Protein AF-A0A355S0N2-F1 (afdb_monomer_lite)

Foldseek 3Di:
DDDPPPDDDDPVVVVVVCVVPPDDDDDDDAAEDPADQWDWDLKEDFDDDPNWTKIWTWTGHPVDPQTKIFIFTDDPRHTYTPPPFDIGSFHNKYWDADPQKIKIKGKHWDDDPDDPPDIDIDIDIDIDNGRD

Sequence (132 aa):
MGGLRLTTRTAKELIEIYNATKRNKVCEKIKFTGIRNMDVYNITAPFKDQDETIIAGRVECRNNEDSSVMFFTEKDGTWSLKMDAPVFKLQDPFISRIKGELIFGGVKTYPYGCKSGVLGYKTIFYRGSGIN

Structure (mmCIF, N/CA/C/O backbone):
data_AF-A0A355S0N2-F1
#
_entry.id   AF-A0A355S0N2-F1
#
loop_
_atom_site.group_PDB
_atom_site.id
_atom_site.type_symbol
_atom_site.label_atom_id
_atom_site.label_alt_id
_atom_site.label_comp_id
_atom_site.label_asym_id
_atom_site.label_entity_id
_atom_site.label_seq_id
_atom_site.pdbx_PDB_ins_code
_atom_site.Cartn_x
_atom_site.Cartn_y
_atom_site.Cartn_z
_atom_site.occupancy
_atom_site.B_iso_or_equiv
_atom_site.auth_seq_id
_atom_site.auth_comp_id
_atom_site.auth_asym_id
_atom_site.auth_atom_id
_atom_site.pdbx_PDB_model_num
ATOM 1 N N . MET A 1 1 ? 0.621 44.264 11.418 1.00 37.66 1 MET A N 1
ATOM 2 C CA . MET A 1 1 ? 0.431 42.797 11.405 1.00 37.66 1 MET A CA 1
ATOM 3 C C . MET A 1 1 ? 1.655 42.173 10.752 1.00 37.66 1 MET A C 1
ATOM 5 O O . MET A 1 1 ? 1.853 42.369 9.562 1.00 37.66 1 MET A O 1
ATOM 9 N N . GLY A 1 2 ? 2.542 41.556 11.536 1.00 40.84 2 GLY A N 1
ATOM 10 C CA . GLY A 1 2 ? 3.797 40.993 11.029 1.00 40.84 2 GLY A CA 1
ATOM 11 C C . GLY A 1 2 ? 3.553 39.650 10.352 1.00 40.84 2 GLY A C 1
ATOM 12 O O . GLY A 1 2 ? 3.147 38.701 11.015 1.00 40.84 2 GLY A O 1
ATOM 13 N N . GLY A 1 3 ? 3.772 39.578 9.038 1.00 47.62 3 GLY A N 1
ATOM 14 C CA . GLY A 1 3 ? 3.750 38.313 8.309 1.00 47.62 3 GLY A CA 1
ATOM 15 C C . GLY A 1 3 ? 4.827 37.372 8.848 1.00 47.62 3 GLY A C 1
ATOM 16 O O . GLY A 1 3 ? 5.962 37.797 9.072 1.00 47.62 3 GLY A O 1
ATOM 17 N N . LEU A 1 4 ? 4.480 36.100 9.070 1.00 52.97 4 LEU A N 1
ATOM 18 C CA . LEU A 1 4 ? 5.467 35.067 9.378 1.00 52.97 4 LEU A CA 1
ATOM 19 C C . LEU A 1 4 ? 6.490 35.017 8.233 1.00 52.97 4 LEU A C 1
ATOM 21 O O . LEU A 1 4 ? 6.198 34.521 7.146 1.00 52.97 4 LEU A O 1
ATOM 25 N N . ARG A 1 5 ? 7.706 35.515 8.477 1.00 56.34 5 ARG A N 1
ATOM 26 C CA . ARG A 1 5 ? 8.865 35.196 7.640 1.00 56.34 5 ARG A CA 1
ATOM 27 C C . ARG A 1 5 ? 9.141 33.705 7.807 1.00 56.34 5 ARG A C 1
ATOM 29 O O . ARG A 1 5 ? 9.649 33.283 8.843 1.00 56.34 5 ARG A O 1
ATOM 36 N N . LEU A 1 6 ? 8.791 32.909 6.803 1.00 66.00 6 LEU A N 1
ATOM 37 C CA . LEU A 1 6 ? 9.242 31.526 6.710 1.00 66.00 6 LEU A CA 1
ATOM 38 C C . LEU A 1 6 ? 10.738 31.557 6.391 1.00 66.00 6 LEU A C 1
ATOM 40 O O . LEU A 1 6 ? 11.135 31.825 5.260 1.00 66.00 6 LEU A O 1
ATOM 44 N N . THR A 1 7 ? 11.577 31.355 7.403 1.00 82.00 7 THR A N 1
ATOM 45 C CA . THR A 1 7 ? 13.001 31.107 7.184 1.00 82.00 7 THR A CA 1
ATOM 46 C C . THR A 1 7 ? 13.170 29.688 6.652 1.00 82.00 7 THR A C 1
ATOM 48 O O . THR A 1 7 ? 12.602 28.739 7.198 1.00 82.00 7 THR A O 1
ATOM 51 N N . THR A 1 8 ? 13.931 29.539 5.568 1.00 90.31 8 THR A N 1
ATOM 52 C CA . THR A 1 8 ? 14.308 28.224 5.043 1.00 90.31 8 THR A CA 1
ATOM 53 C C . THR A 1 8 ? 15.060 27.454 6.124 1.00 90.31 8 THR A C 1
ATOM 55 O O . THR A 1 8 ? 15.972 27.996 6.744 1.00 90.31 8 THR A O 1
ATOM 58 N N . ARG A 1 9 ? 14.669 26.199 6.349 1.00 93.19 9 ARG A N 1
ATOM 59 C CA . ARG A 1 9 ? 15.322 25.274 7.279 1.00 93.19 9 ARG A CA 1
ATOM 60 C C . ARG A 1 9 ? 15.726 24.009 6.540 1.00 93.19 9 ARG A C 1
ATOM 62 O O . ARG A 1 9 ? 15.037 23.576 5.616 1.00 93.19 9 ARG A O 1
ATOM 69 N N . THR A 1 10 ? 16.826 23.408 6.957 1.00 96.12 10 THR A N 1
ATOM 70 C CA . THR A 1 10 ? 17.270 22.093 6.494 1.00 96.12 10 THR A CA 1
ATOM 71 C C . THR A 1 10 ? 16.350 20.989 7.027 1.00 96.12 10 THR A C 1
ATOM 73 O O . THR A 1 10 ? 15.705 21.140 8.066 1.00 96.12 10 THR A O 1
ATOM 76 N N . ALA A 1 11 ? 16.321 19.830 6.359 1.00 95.88 11 ALA A N 1
ATOM 77 C CA . ALA A 1 11 ? 15.590 18.661 6.861 1.00 95.88 11 ALA A CA 1
ATOM 78 C C . ALA A 1 11 ? 16.064 18.239 8.265 1.00 95.88 11 ALA A C 1
ATOM 80 O O . ALA A 1 11 ? 15.252 17.828 9.090 1.00 95.88 11 ALA A O 1
ATOM 81 N N . LYS A 1 12 ? 17.363 18.405 8.553 1.00 97.06 12 LYS A N 1
ATOM 82 C CA . LYS A 1 12 ? 17.947 18.138 9.872 1.00 97.06 12 LYS A CA 1
ATOM 83 C C . LYS A 1 12 ? 17.314 19.019 10.952 1.00 97.06 12 LYS A C 1
ATOM 85 O O . LYS A 1 12 ? 16.807 18.490 11.935 1.00 97.06 12 LYS A O 1
ATOM 90 N N . GLU A 1 13 ? 17.263 20.331 10.730 1.00 96.44 13 GLU A N 1
ATOM 91 C CA . GLU A 1 13 ? 16.638 21.276 11.669 1.00 96.44 13 GLU A CA 1
ATOM 92 C C . GLU A 1 13 ? 15.142 20.983 11.854 1.00 96.44 13 GLU A C 1
ATOM 94 O O . GLU A 1 13 ? 14.626 21.052 12.967 1.00 96.44 13 GLU A O 1
ATOM 99 N N . LEU A 1 14 ? 14.427 20.608 10.786 1.00 95.25 14 LEU A N 1
ATOM 100 C CA . LEU A 1 14 ? 13.011 20.230 10.881 1.00 95.25 14 LEU A CA 1
ATOM 101 C C . LEU A 1 14 ? 12.800 18.958 11.721 1.00 95.25 14 LEU A C 1
ATOM 103 O O . LEU A 1 14 ? 11.852 18.900 12.506 1.00 95.25 14 LEU A O 1
ATOM 107 N N . ILE A 1 15 ? 13.685 17.961 11.603 1.00 96.00 15 ILE A N 1
ATOM 108 C CA . ILE A 1 15 ? 13.654 16.738 12.422 1.00 96.00 15 ILE A CA 1
ATOM 109 C C . ILE A 1 15 ? 13.961 17.052 13.892 1.00 96.00 15 ILE A C 1
ATOM 111 O O . ILE A 1 15 ? 13.298 16.516 14.781 1.00 96.00 15 ILE A O 1
ATOM 115 N N . GLU A 1 16 ? 14.933 17.924 14.166 1.00 96.44 16 GLU A N 1
ATOM 116 C CA . GLU A 1 16 ? 15.271 18.366 15.526 1.00 96.44 16 GLU A CA 1
ATOM 117 C C . GLU A 1 16 ? 14.089 19.087 16.186 1.00 96.44 16 GLU A C 1
ATOM 119 O O . GLU A 1 16 ? 13.687 18.726 17.295 1.00 96.44 16 GLU A O 1
ATOM 124 N N . ILE A 1 17 ? 13.457 20.026 15.471 1.00 94.88 17 ILE A N 1
ATOM 125 C CA . ILE A 1 17 ? 12.247 20.720 15.933 1.00 94.88 17 ILE A CA 1
ATOM 126 C C . ILE A 1 17 ? 11.121 19.717 16.195 1.00 94.88 17 ILE A C 1
ATOM 128 O O . ILE A 1 17 ? 10.479 19.780 17.245 1.00 94.88 17 ILE A O 1
ATOM 132 N N . TYR A 1 18 ? 10.883 18.771 15.282 1.00 94.25 18 TYR A N 1
ATOM 133 C CA . TYR A 1 18 ? 9.858 17.745 15.474 1.00 94.25 18 TYR A CA 1
ATOM 134 C C . TYR A 1 18 ? 10.134 16.904 16.723 1.00 94.25 18 TYR A C 1
ATOM 136 O O . TYR A 1 18 ? 9.242 16.719 17.542 1.00 94.25 18 TYR A O 1
ATOM 144 N N . ASN A 1 19 ? 11.364 16.435 16.927 1.00 94.06 19 ASN A N 1
ATOM 145 C CA . ASN A 1 19 ? 11.701 15.625 18.096 1.00 94.06 19 ASN A CA 1
ATOM 146 C C . ASN A 1 19 ? 11.562 16.386 19.419 1.00 94.06 19 ASN A C 1
ATOM 148 O O . ASN A 1 19 ? 11.149 15.776 20.403 1.00 94.06 19 ASN A O 1
ATOM 152 N N . ALA A 1 20 ? 11.851 17.689 19.431 1.00 94.94 20 ALA A N 1
ATOM 153 C CA . ALA A 1 20 ? 11.691 18.543 20.605 1.00 94.94 20 ALA A CA 1
ATOM 154 C C . ALA A 1 20 ? 10.224 18.902 20.906 1.00 94.94 20 ALA A C 1
ATOM 156 O O . ALA A 1 20 ? 9.882 19.173 22.054 1.00 94.94 20 ALA A O 1
ATOM 157 N N . THR A 1 21 ? 9.354 18.920 19.889 1.00 94.88 21 THR A N 1
ATOM 158 C CA . THR A 1 21 ? 7.967 19.416 20.005 1.00 94.88 21 THR A CA 1
ATOM 159 C C . THR A 1 21 ? 6.892 18.344 19.832 1.00 94.88 21 THR A C 1
ATOM 161 O O . THR A 1 21 ? 5.708 18.620 20.052 1.00 94.88 21 THR A O 1
ATOM 164 N N . LYS A 1 22 ? 7.261 17.118 19.436 1.00 92.25 22 LYS A N 1
ATOM 165 C CA . LYS A 1 22 ? 6.299 16.038 19.198 1.00 92.25 22 LYS A CA 1
ATOM 166 C C . LYS A 1 22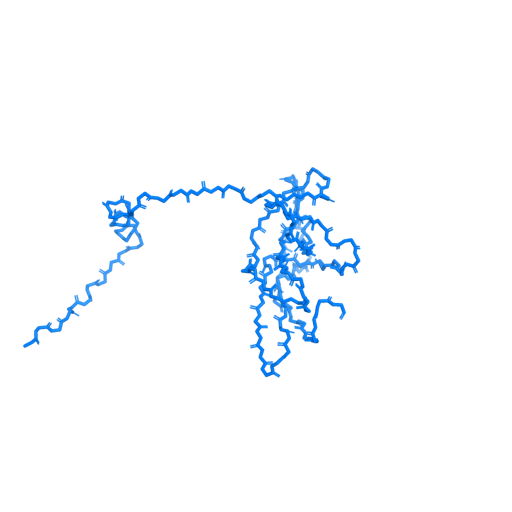 ? 5.537 15.711 20.475 1.00 92.25 22 LYS A C 1
ATOM 168 O O . LYS A 1 22 ? 6.095 15.586 21.562 1.00 92.25 22 LYS A O 1
ATOM 173 N N . ARG A 1 23 ? 4.233 15.503 20.318 1.00 91.00 23 ARG A N 1
ATOM 174 C CA . ARG A 1 23 ? 3.396 14.945 21.379 1.00 91.00 23 ARG A CA 1
ATOM 175 C C . ARG A 1 23 ? 3.588 13.436 21.413 1.00 91.00 23 ARG A C 1
ATOM 177 O O . ARG A 1 23 ? 3.579 12.796 20.361 1.00 91.00 23 ARG A O 1
ATOM 184 N N . ASN A 1 24 ? 3.698 12.875 22.611 1.00 87.06 24 ASN A N 1
ATOM 185 C CA . ASN A 1 24 ? 3.641 11.431 22.783 1.00 87.06 24 ASN A CA 1
ATOM 186 C C . ASN A 1 24 ? 2.252 10.942 22.360 1.00 87.06 24 ASN A C 1
ATOM 188 O O . ASN A 1 24 ? 1.234 11.462 22.814 1.00 87.06 24 ASN A O 1
ATOM 192 N N . LYS A 1 25 ? 2.225 9.968 21.454 1.00 90.25 25 LYS A N 1
ATOM 193 C CA . LYS A 1 25 ? 1.012 9.291 21.001 1.00 90.25 25 LYS A CA 1
ATOM 194 C C . LYS A 1 25 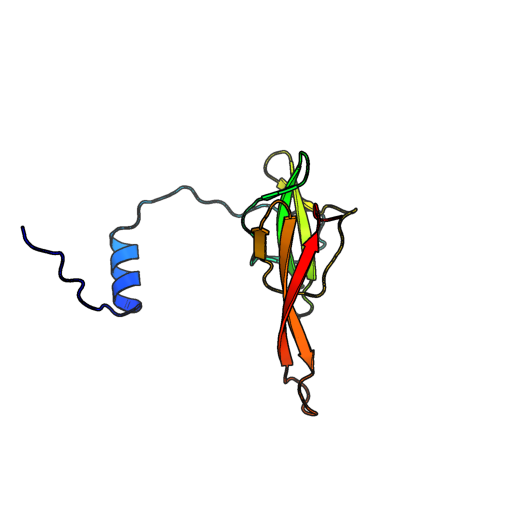? 1.148 7.811 21.310 1.00 90.25 25 LYS A C 1
ATOM 196 O O . LYS A 1 25 ? 2.252 7.270 21.261 1.00 90.25 25 LYS A O 1
ATOM 201 N N . VAL A 1 26 ? 0.023 7.174 21.607 1.00 89.75 26 VAL A N 1
ATOM 202 C CA . VAL A 1 26 ? -0.050 5.715 21.610 1.00 89.75 26 VAL A CA 1
ATOM 203 C C . VAL A 1 26 ? -0.016 5.270 20.152 1.00 89.75 26 VAL A C 1
ATOM 205 O O . VAL A 1 26 ? -0.812 5.741 19.341 1.00 89.75 26 VAL A O 1
ATOM 208 N N . CYS A 1 27 ? 0.942 4.412 19.824 1.00 89.81 27 CYS A N 1
ATOM 209 C CA . CYS A 1 27 ? 1.135 3.872 18.488 1.00 89.81 27 CYS A CA 1
ATOM 210 C C . CYS A 1 27 ? 1.278 2.359 18.601 1.00 89.81 27 CYS A C 1
ATOM 212 O O . CYS A 1 27 ? 1.961 1.865 19.498 1.00 89.81 27 CYS A O 1
ATOM 214 N N . GLU A 1 28 ? 0.696 1.639 17.655 1.00 91.75 28 GLU A N 1
ATOM 215 C CA . GLU A 1 28 ? 0.811 0.190 17.563 1.00 91.75 28 GLU A CA 1
ATOM 216 C C . GLU A 1 28 ? 1.206 -0.231 16.150 1.00 91.75 28 GLU A C 1
ATOM 218 O O . GLU A 1 28 ? 1.018 0.505 15.179 1.00 91.75 28 GLU A O 1
ATOM 223 N N . LYS A 1 29 ? 1.796 -1.422 16.042 1.00 93.81 29 LYS A N 1
ATOM 224 C CA . LYS A 1 29 ? 2.033 -2.049 14.744 1.00 93.81 29 LYS A CA 1
ATOM 225 C C . LYS A 1 29 ? 0.752 -2.739 14.298 1.00 93.81 29 LYS A C 1
ATOM 227 O O . LYS A 1 29 ? 0.156 -3.487 15.070 1.00 93.81 29 LYS A O 1
ATOM 232 N N . ILE A 1 30 ? 0.385 -2.526 13.041 1.00 95.12 30 ILE A N 1
ATOM 233 C CA . ILE A 1 30 ? -0.753 -3.200 12.423 1.00 95.12 30 ILE A CA 1
ATOM 234 C C . ILE A 1 30 ? -0.466 -4.704 12.360 1.00 95.12 30 ILE A C 1
ATOM 236 O O . ILE A 1 30 ? 0.617 -5.122 11.943 1.00 95.12 30 ILE A O 1
ATOM 240 N N . LYS A 1 31 ? -1.436 -5.515 12.786 1.00 95.50 31 LYS A N 1
ATOM 241 C CA . LYS A 1 31 ? -1.356 -6.976 12.728 1.00 95.50 31 LYS A CA 1
ATOM 242 C C . LYS A 1 31 ? -1.946 -7.462 11.411 1.00 95.50 31 LYS A C 1
ATOM 244 O O . LYS A 1 31 ? -3.141 -7.294 11.185 1.00 95.50 31 LYS A O 1
ATOM 249 N N . PHE A 1 32 ? -1.113 -8.083 10.582 1.00 96.50 32 PHE A N 1
ATOM 250 C CA . PHE A 1 32 ? -1.534 -8.729 9.340 1.00 96.50 32 PHE A CA 1
ATOM 251 C C . PHE A 1 32 ? -1.549 -10.253 9.497 1.00 96.50 32 PHE A C 1
ATOM 253 O O . PHE A 1 32 ? -0.658 -10.820 10.131 1.00 96.50 32 PHE A O 1
ATOM 260 N N . THR A 1 33 ? -2.546 -10.924 8.916 1.00 95.62 33 THR A N 1
ATOM 261 C CA . THR A 1 33 ? -2.671 -12.393 8.916 1.00 95.62 33 THR A CA 1
ATOM 262 C C . THR A 1 33 ? -3.014 -12.935 7.526 1.00 95.62 33 THR A C 1
ATOM 264 O O . THR A 1 33 ? -3.350 -12.183 6.613 1.00 95.62 33 THR A O 1
ATOM 267 N N . GLY A 1 34 ? -2.883 -14.252 7.333 1.00 93.75 34 GLY A N 1
ATOM 268 C CA . GLY A 1 34 ? -3.117 -14.911 6.037 1.00 93.75 34 GLY A CA 1
ATOM 269 C C . GLY A 1 34 ? -1.925 -14.861 5.071 1.00 93.75 34 GLY A C 1
ATOM 270 O O . GLY A 1 34 ? -1.965 -15.474 4.010 1.00 93.75 34 GLY A O 1
ATOM 271 N N . ILE A 1 35 ? -0.832 -14.205 5.463 1.00 89.81 35 ILE A N 1
ATOM 272 C CA . ILE A 1 35 ? 0.423 -14.103 4.711 1.00 89.81 35 ILE A CA 1
ATOM 273 C C . ILE A 1 35 ? 1.522 -14.941 5.382 1.00 89.81 35 ILE A C 1
ATOM 275 O O . ILE A 1 35 ? 1.909 -14.703 6.524 1.00 89.81 35 ILE A O 1
ATOM 279 N N . ARG A 1 36 ? 2.005 -15.981 4.694 1.00 86.00 36 ARG A N 1
ATOM 280 C CA . ARG A 1 36 ? 2.972 -16.952 5.242 1.00 86.00 36 ARG A CA 1
ATOM 281 C C . ARG A 1 36 ? 4.383 -16.361 5.337 1.00 86.00 36 ARG A C 1
ATOM 283 O O . ARG A 1 36 ? 5.064 -16.307 4.323 1.00 86.00 36 ARG A O 1
ATOM 290 N N . ASN A 1 37 ? 4.847 -16.000 6.536 1.00 85.94 37 ASN A N 1
ATOM 291 C CA . ASN A 1 37 ? 6.223 -15.528 6.801 1.00 85.94 37 ASN A CA 1
ATOM 292 C C . ASN A 1 37 ? 6.705 -14.379 5.887 1.00 85.94 37 ASN A C 1
ATOM 294 O O . ASN A 1 37 ? 7.905 -14.231 5.658 1.00 85.94 37 ASN A O 1
ATOM 298 N N . MET A 1 38 ? 5.777 -13.583 5.359 1.00 93.06 38 MET A N 1
ATOM 299 C CA . MET A 1 38 ? 6.078 -12.407 4.544 1.00 93.06 38 MET A CA 1
ATOM 300 C C . MET A 1 38 ? 5.903 -11.149 5.388 1.00 93.06 38 MET A C 1
ATOM 302 O O . MET A 1 38 ? 5.137 -11.140 6.351 1.00 93.06 38 MET A O 1
ATOM 306 N N . ASP A 1 39 ? 6.604 -10.086 5.022 1.00 94.88 39 ASP A N 1
ATOM 307 C CA . ASP A 1 39 ? 6.410 -8.777 5.630 1.00 94.88 39 ASP A CA 1
ATOM 308 C C . ASP A 1 39 ? 5.328 -8.012 4.855 1.00 94.88 39 ASP A C 1
ATOM 310 O O . ASP A 1 39 ? 5.250 -8.113 3.631 1.00 94.88 39 ASP A O 1
ATOM 314 N N . VAL A 1 40 ? 4.504 -7.234 5.568 1.00 97.06 40 VAL A N 1
ATOM 315 C CA . VAL A 1 40 ? 3.579 -6.255 4.970 1.00 97.06 40 VAL A CA 1
ATOM 316 C C . VAL A 1 40 ? 4.001 -4.862 5.400 1.00 97.06 40 VAL A C 1
ATOM 318 O O . VAL A 1 40 ? 4.076 -4.565 6.594 1.00 97.06 40 VAL A O 1
ATOM 321 N N . TYR A 1 41 ? 4.277 -4.001 4.431 1.00 96.75 41 TYR A N 1
ATOM 322 C CA . TYR A 1 41 ? 4.691 -2.621 4.664 1.00 96.75 41 TYR A CA 1
ATOM 323 C C . TYR A 1 41 ? 4.306 -1.739 3.468 1.00 96.75 41 TYR A C 1
ATOM 325 O O . TYR A 1 41 ? 3.627 -2.204 2.553 1.00 96.75 41 TYR A O 1
ATOM 333 N N . ASN A 1 42 ? 4.667 -0.450 3.508 1.00 97.56 42 ASN A N 1
ATOM 334 C CA . ASN A 1 42 ? 4.332 0.543 2.474 1.00 97.56 42 ASN A CA 1
ATOM 335 C C . ASN A 1 42 ? 2.868 0.449 2.019 1.00 97.56 42 ASN A C 1
ATOM 337 O O . ASN A 1 42 ? 2.567 0.279 0.843 1.00 97.56 42 ASN A O 1
ATOM 341 N N . ILE A 1 43 ? 1.961 0.486 2.992 1.00 98.25 43 ILE A N 1
ATOM 342 C CA . ILE A 1 43 ? 0.531 0.290 2.777 1.00 98.25 43 ILE A CA 1
ATOM 343 C C . ILE A 1 43 ? -0.150 1.551 2.238 1.00 98.25 43 ILE A C 1
ATOM 345 O O . ILE A 1 43 ? 0.323 2.672 2.437 1.00 98.25 43 ILE A O 1
ATOM 349 N N . THR A 1 44 ? -1.322 1.374 1.637 1.00 98.38 44 THR A N 1
ATOM 350 C CA . THR A 1 44 ? -2.243 2.480 1.370 1.00 98.38 44 THR A CA 1
ATOM 351 C C . THR A 1 44 ? -2.827 3.027 2.671 1.00 98.38 44 THR A C 1
ATOM 353 O O . THR A 1 44 ? -2.856 2.352 3.703 1.00 98.38 44 THR A O 1
ATOM 356 N N . ALA A 1 45 ? -3.411 4.225 2.605 1.00 96.44 45 ALA A N 1
ATOM 357 C CA . ALA A 1 45 ? -4.448 4.573 3.571 1.00 96.44 45 ALA A CA 1
ATOM 358 C C . ALA A 1 45 ? -5.607 3.551 3.478 1.00 96.44 45 ALA A C 1
ATOM 360 O O . ALA A 1 45 ? -5.878 3.056 2.375 1.00 96.44 45 ALA A O 1
ATOM 361 N N . PRO A 1 46 ? -6.300 3.236 4.589 1.00 96.44 46 PRO A N 1
ATOM 362 C CA . PRO A 1 46 ? -7.516 2.435 4.536 1.00 96.44 46 PRO A CA 1
ATOM 363 C C . PRO A 1 46 ? -8.562 3.101 3.636 1.00 96.44 46 PRO A C 1
ATOM 365 O O . PRO A 1 46 ? -8.763 4.316 3.709 1.00 96.44 46 PRO A O 1
ATOM 368 N N . PHE A 1 47 ? -9.248 2.320 2.809 1.00 95.94 47 PHE A N 1
ATOM 369 C CA . PHE A 1 47 ? -10.307 2.805 1.928 1.00 95.94 47 PHE A CA 1
ATOM 370 C C . PHE A 1 47 ? -11.516 1.878 1.968 1.00 95.94 47 PHE A C 1
ATOM 372 O O . PHE A 1 47 ? -11.401 0.695 2.270 1.00 95.94 47 PHE A O 1
ATOM 379 N N . LYS A 1 48 ? -12.697 2.423 1.683 1.00 93.56 48 LYS A N 1
ATOM 380 C CA . LYS A 1 48 ? -13.912 1.617 1.549 1.00 93.56 48 LYS A CA 1
ATOM 381 C C . LYS A 1 48 ? -13.983 1.009 0.161 1.00 93.56 48 LYS A C 1
ATOM 383 O O . LYS A 1 48 ? -13.817 1.747 -0.813 1.00 93.56 48 LYS A O 1
ATOM 388 N N . ASP A 1 49 ? -14.275 -0.280 0.087 1.00 92.25 49 ASP A N 1
ATOM 389 C CA . ASP A 1 49 ? -14.738 -0.939 -1.127 1.00 92.25 49 ASP A CA 1
ATOM 390 C C . ASP A 1 49 ? -15.979 -1.766 -0.801 1.00 92.25 49 ASP A C 1
ATOM 392 O O . ASP A 1 49 ? -15.935 -2.638 0.064 1.00 92.25 49 ASP A O 1
ATOM 396 N N . GLN A 1 50 ? -17.104 -1.426 -1.436 1.00 87.62 50 GLN A N 1
ATOM 397 C CA . GLN A 1 50 ? -18.429 -1.873 -0.994 1.00 87.62 50 GLN A CA 1
ATOM 398 C C . GLN A 1 50 ? -18.613 -1.593 0.516 1.00 87.62 50 GLN A C 1
ATOM 400 O O . GLN A 1 50 ? -18.378 -0.465 0.959 1.00 87.62 50 GLN A O 1
ATOM 405 N N . ASP A 1 51 ? -18.988 -2.601 1.305 1.00 89.31 51 ASP A N 1
ATOM 406 C CA . ASP A 1 51 ? -19.181 -2.478 2.754 1.00 89.31 51 ASP A CA 1
ATOM 407 C C . ASP A 1 51 ? -17.900 -2.758 3.567 1.00 89.31 51 ASP A C 1
ATOM 409 O O . ASP A 1 51 ? -17.842 -2.499 4.776 1.00 89.31 51 ASP A O 1
ATOM 413 N N . GLU A 1 52 ? -16.826 -3.209 2.914 1.00 92.62 52 GLU A N 1
ATOM 414 C CA . GLU A 1 52 ? -15.574 -3.592 3.563 1.00 92.62 52 GLU A CA 1
ATOM 415 C C . GLU A 1 52 ? -14.588 -2.412 3.650 1.00 92.62 52 GLU A C 1
ATOM 417 O O . GLU A 1 52 ? -14.493 -1.554 2.766 1.00 92.62 52 GLU A O 1
ATOM 422 N N . THR A 1 53 ? -13.828 -2.347 4.746 1.00 95.38 53 THR A N 1
ATOM 423 C CA . THR A 1 53 ? -12.656 -1.464 4.840 1.00 95.38 53 THR A CA 1
ATOM 424 C C . THR A 1 53 ? -11.427 -2.253 4.409 1.00 95.38 53 THR A C 1
ATOM 426 O O . THR A 1 53 ? -11.117 -3.283 5.004 1.00 95.38 53 THR A O 1
ATOM 429 N N . ILE A 1 54 ? -10.722 -1.747 3.402 1.00 97.25 54 ILE A N 1
ATOM 430 C CA . ILE A 1 54 ? -9.599 -2.406 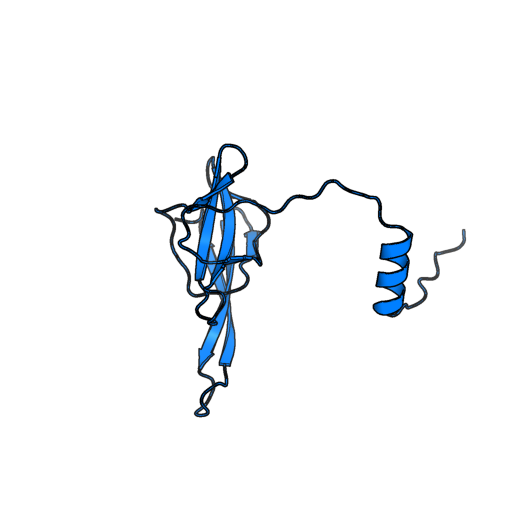2.745 1.00 97.25 54 ILE A CA 1
ATOM 431 C C . ILE A 1 54 ? -8.304 -1.621 2.971 1.00 97.25 54 ILE A C 1
ATOM 433 O O . ILE A 1 54 ? -8.288 -0.389 2.928 1.00 97.25 54 ILE A O 1
ATOM 437 N N . ILE A 1 55 ? -7.199 -2.341 3.157 1.00 98.25 55 ILE A N 1
ATOM 438 C CA . ILE A 1 55 ? -5.832 -1.838 2.983 1.00 98.25 55 ILE A CA 1
ATOM 439 C C . ILE A 1 55 ? -5.176 -2.650 1.871 1.00 98.25 55 ILE A C 1
ATOM 441 O O . ILE A 1 55 ? -5.232 -3.879 1.891 1.00 98.25 55 ILE A O 1
ATOM 445 N N . ALA A 1 56 ? -4.512 -1.979 0.930 1.00 98.38 56 ALA A N 1
ATOM 446 C CA . ALA A 1 56 ? -3.563 -2.644 0.046 1.00 98.38 56 ALA A CA 1
ATOM 447 C C . ALA A 1 56 ? -2.155 -2.495 0.632 1.00 98.38 56 ALA A C 1
ATOM 449 O O . ALA A 1 56 ? -1.758 -1.402 1.038 1.00 98.38 56 ALA A O 1
ATOM 450 N N . GLY A 1 57 ? -1.403 -3.589 0.696 1.00 98.12 57 GLY A N 1
ATOM 451 C CA . GLY A 1 57 ? -0.054 -3.605 1.254 1.00 98.12 57 GLY A CA 1
ATOM 452 C C . GLY A 1 57 ? 0.945 -4.233 0.301 1.00 98.12 57 GLY A C 1
ATOM 453 O O . GLY A 1 57 ? 0.605 -5.170 -0.423 1.00 98.12 57 GLY A O 1
ATOM 454 N N . ARG A 1 58 ? 2.183 -3.731 0.317 1.00 97.69 58 ARG A N 1
ATOM 455 C CA . ARG A 1 58 ? 3.314 -4.419 -0.303 1.00 97.69 58 ARG A CA 1
ATOM 456 C C . ARG A 1 58 ? 3.661 -5.623 0.565 1.00 97.69 58 ARG A C 1
ATOM 458 O O . ARG A 1 58 ? 3.967 -5.462 1.744 1.00 97.69 58 ARG A O 1
ATOM 465 N N . VAL A 1 59 ? 3.586 -6.805 -0.030 1.00 96.94 59 VAL A N 1
ATOM 466 C CA . VAL A 1 59 ? 3.891 -8.097 0.581 1.00 96.94 59 VAL A CA 1
ATOM 467 C C . VAL A 1 59 ? 5.146 -8.653 -0.070 1.00 96.94 59 VAL A C 1
ATOM 469 O O . VAL A 1 59 ? 5.194 -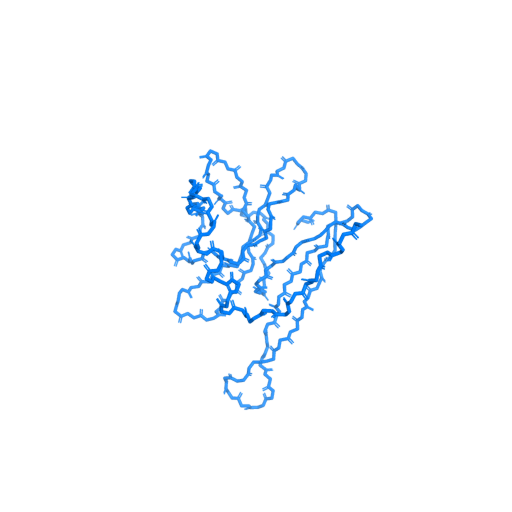8.811 -1.291 1.00 96.94 59 VAL A O 1
ATOM 472 N N . GLU A 1 60 ? 6.162 -8.932 0.737 1.00 94.25 60 GLU A N 1
ATOM 473 C CA . GLU A 1 60 ? 7.477 -9.348 0.251 1.00 94.25 60 GLU A CA 1
ATOM 474 C C . GLU A 1 60 ? 8.163 -10.287 1.248 1.00 94.25 60 GLU A C 1
ATOM 476 O O . GLU A 1 60 ? 7.988 -10.181 2.467 1.00 94.25 60 GLU A O 1
ATOM 481 N N . CYS A 1 61 ? 8.966 -11.219 0.736 1.00 90.94 61 CYS A N 1
ATOM 482 C CA . CYS A 1 61 ? 9.866 -12.002 1.571 1.00 90.94 61 CYS A CA 1
ATOM 483 C C . CYS A 1 61 ? 11.048 -11.136 2.011 1.00 90.94 61 CYS A C 1
ATOM 485 O O . CYS A 1 61 ? 11.721 -10.539 1.185 1.00 90.94 61 CYS A O 1
ATOM 487 N N . ARG A 1 62 ? 11.410 -11.178 3.295 1.00 85.94 62 ARG A N 1
ATOM 488 C CA . ARG A 1 62 ? 12.497 -10.350 3.853 1.00 85.94 62 ARG A CA 1
ATOM 489 C C . ARG A 1 62 ? 13.856 -10.463 3.139 1.00 85.94 62 ARG A C 1
ATOM 491 O O . ARG A 1 62 ? 14.672 -9.555 3.238 1.00 85.94 62 ARG A O 1
ATOM 498 N N . ASN A 1 63 ? 14.107 -11.576 2.448 1.00 85.88 63 ASN A N 1
ATOM 499 C CA . ASN A 1 63 ? 15.399 -11.884 1.830 1.00 85.88 63 ASN A CA 1
ATOM 500 C C . ASN A 1 63 ? 15.415 -11.731 0.296 1.00 85.88 63 ASN A C 1
ATOM 502 O O . ASN A 1 63 ? 16.405 -12.112 -0.327 1.00 85.88 63 ASN A O 1
ATOM 506 N N . ASN A 1 64 ? 14.339 -11.251 -0.336 1.00 79.19 64 ASN A N 1
ATOM 507 C CA . ASN A 1 64 ? 14.316 -11.005 -1.778 1.00 79.19 64 ASN A CA 1
ATOM 508 C C . ASN A 1 64 ? 13.435 -9.798 -2.133 1.00 79.19 64 ASN A C 1
ATOM 510 O O . ASN A 1 64 ? 12.626 -9.360 -1.329 1.00 79.19 64 ASN A O 1
ATOM 514 N N . GLU A 1 65 ? 13.580 -9.278 -3.350 1.00 75.38 65 GLU A N 1
ATOM 515 C CA . GLU A 1 65 ? 12.763 -8.155 -3.835 1.00 75.38 65 GLU A CA 1
ATOM 516 C C . GLU A 1 65 ? 11.520 -8.609 -4.635 1.00 75.38 65 GLU A C 1
ATOM 518 O O . GLU A 1 65 ? 10.991 -7.860 -5.463 1.00 75.38 65 GLU A O 1
ATOM 523 N N . ASP A 1 66 ? 11.043 -9.849 -4.437 1.00 84.25 66 ASP A N 1
ATOM 524 C CA . ASP A 1 66 ? 9.834 -10.344 -5.116 1.00 84.25 66 ASP A CA 1
ATOM 525 C C . ASP A 1 66 ? 8.570 -9.865 -4.394 1.00 84.25 66 ASP A C 1
ATOM 527 O O . ASP A 1 66 ? 7.919 -10.583 -3.633 1.00 84.25 66 ASP A O 1
ATOM 531 N N . SER A 1 67 ? 8.240 -8.604 -4.644 1.00 91.81 67 SER A N 1
ATOM 532 C CA . SER A 1 67 ? 7.073 -7.938 -4.082 1.00 91.81 67 SER A CA 1
ATOM 533 C C . SER A 1 67 ? 5.786 -8.207 -4.847 1.00 91.81 67 SER A C 1
ATOM 535 O O . SER A 1 67 ? 5.744 -8.271 -6.079 1.00 91.81 67 SER A O 1
ATOM 537 N N . SER A 1 68 ? 4.689 -8.280 -4.101 1.00 96.44 68 SER A N 1
ATOM 538 C CA . SER A 1 68 ? 3.332 -8.225 -4.639 1.00 96.44 68 SER A CA 1
ATOM 539 C C . SER A 1 68 ? 2.464 -7.305 -3.790 1.00 96.44 68 SER A C 1
ATOM 541 O O . SER A 1 68 ? 2.619 -7.246 -2.576 1.00 96.44 68 SER A O 1
ATOM 543 N N . VAL A 1 69 ? 1.511 -6.618 -4.405 1.00 98.06 69 VAL A N 1
ATOM 544 C CA . VAL A 1 69 ? 0.440 -5.941 -3.682 1.00 98.06 69 VAL A CA 1
ATOM 545 C C . VAL A 1 69 ? -0.690 -6.929 -3.449 1.00 98.06 69 VAL A C 1
ATOM 547 O O . VAL A 1 69 ? -1.175 -7.554 -4.396 1.00 98.06 69 VAL A O 1
ATOM 550 N N . MET A 1 70 ? -1.101 -7.041 -2.190 1.00 98.00 70 MET A N 1
ATOM 551 C CA . MET A 1 70 ? -2.252 -7.828 -1.752 1.00 98.00 70 MET A CA 1
ATOM 552 C C . MET A 1 70 ? -3.208 -6.951 -0.940 1.00 98.00 70 MET A C 1
ATOM 554 O O . MET A 1 70 ? -2.804 -5.914 -0.403 1.00 98.00 70 MET A O 1
ATOM 558 N N . PHE A 1 71 ? -4.466 -7.374 -0.848 1.00 98.06 71 PHE A N 1
ATOM 559 C CA . PHE A 1 71 ? -5.531 -6.639 -0.169 1.00 98.06 71 PHE A CA 1
ATOM 560 C C . PHE A 1 71 ? -5.930 -7.333 1.127 1.00 98.06 71 PHE A C 1
ATOM 562 O O . PHE A 1 71 ? -5.987 -8.560 1.203 1.00 98.06 71 PHE A O 1
ATOM 569 N N . PHE A 1 72 ? -6.223 -6.533 2.143 1.00 98.06 72 PHE A N 1
ATOM 570 C CA . PHE A 1 72 ? -6.553 -7.000 3.479 1.00 98.06 72 PHE A CA 1
ATOM 571 C C . PHE A 1 72 ? -7.825 -6.323 3.965 1.00 98.06 72 PHE A C 1
ATOM 573 O O . PHE A 1 72 ? -8.005 -5.129 3.723 1.00 98.06 72 PHE A O 1
ATOM 580 N N . THR A 1 73 ? -8.665 -7.063 4.681 1.00 97.00 73 THR A N 1
ATOM 581 C CA . THR A 1 73 ? -9.866 -6.532 5.338 1.00 97.00 73 THR A CA 1
ATOM 582 C C . THR A 1 73 ? -9.676 -6.542 6.848 1.00 97.00 73 THR A C 1
ATOM 584 O O . THR A 1 73 ? -8.962 -7.391 7.391 1.00 97.00 73 THR A O 1
ATOM 587 N N . GLU A 1 74 ? -10.259 -5.564 7.533 1.00 94.56 74 GLU A N 1
ATOM 588 C CA . GLU A 1 74 ? -10.177 -5.470 8.989 1.00 94.56 74 GLU A CA 1
ATOM 589 C C . GLU A 1 74 ? -11.268 -6.312 9.653 1.00 94.56 74 GLU A C 1
ATOM 591 O O . GLU A 1 74 ? -12.443 -6.234 9.288 1.00 94.56 74 GLU A O 1
ATOM 596 N N . LYS A 1 75 ? -10.863 -7.118 10.636 1.00 88.38 75 LYS A N 1
ATOM 597 C CA . LYS A 1 75 ? -11.756 -7.837 11.537 1.00 88.38 75 LYS A CA 1
ATOM 598 C C . LYS A 1 75 ? -11.111 -7.954 12.918 1.00 88.38 75 LYS A C 1
ATOM 600 O O . LYS A 1 75 ? -10.007 -8.486 13.042 1.00 88.38 75 LYS A O 1
ATOM 605 N N . ASP A 1 76 ? -11.815 -7.488 13.947 1.00 89.38 76 ASP A N 1
ATOM 606 C CA . ASP A 1 76 ? -11.427 -7.605 15.360 1.00 89.38 76 ASP A CA 1
ATOM 607 C C . ASP A 1 76 ? -9.995 -7.094 15.656 1.00 89.38 76 ASP A C 1
ATOM 609 O O . ASP A 1 76 ? -9.215 -7.714 16.385 1.00 89.38 76 ASP A O 1
ATOM 613 N N . GLY A 1 77 ? -9.610 -5.964 15.055 1.00 90.44 77 GLY A N 1
ATOM 614 C CA . GLY A 1 77 ? -8.295 -5.334 15.212 1.00 90.44 77 GLY A CA 1
ATOM 615 C C . GLY A 1 77 ? -7.172 -6.000 14.411 1.00 90.44 77 GLY A C 1
ATOM 616 O O . GLY A 1 77 ? -5.993 -5.714 14.638 1.00 90.44 77 GLY A O 1
ATOM 617 N N . THR A 1 78 ? -7.510 -6.903 13.487 1.00 95.00 78 THR A N 1
ATOM 618 C CA . THR A 1 78 ? -6.556 -7.643 12.654 1.00 95.00 78 THR A CA 1
ATOM 619 C C . THR A 1 78 ? -6.892 -7.494 11.175 1.00 95.00 78 THR A C 1
ATOM 621 O O . THR A 1 78 ? -8.040 -7.630 10.765 1.00 95.00 78 THR A O 1
ATOM 624 N N . TRP A 1 79 ? -5.870 -7.263 10.353 1.00 97.56 79 TRP A N 1
ATOM 625 C CA . TRP A 1 79 ? -5.998 -7.149 8.903 1.00 97.56 79 TRP A CA 1
ATOM 626 C C . TRP A 1 79 ? -5.716 -8.499 8.246 1.00 97.56 79 TRP A C 1
ATOM 628 O O . TRP A 1 79 ? -4.576 -8.963 8.195 1.00 97.56 79 TRP A O 1
ATOM 638 N N . SER A 1 80 ? -6.764 -9.164 7.775 1.00 97.06 80 SER A N 1
ATOM 639 C CA . SER A 1 80 ? -6.688 -10.514 7.212 1.00 97.06 80 SER A CA 1
ATOM 640 C C . SER A 1 80 ? -6.636 -10.463 5.691 1.00 97.06 80 SER A C 1
ATOM 642 O O . SER A 1 80 ? -7.330 -9.653 5.080 1.00 97.06 80 SER A O 1
ATOM 644 N N . LEU A 1 81 ? -5.812 -11.315 5.075 1.00 97.06 81 LEU A N 1
ATOM 645 C CA . LEU A 1 81 ? -5.709 -11.413 3.617 1.00 97.06 81 LEU A CA 1
ATOM 646 C C . LEU A 1 81 ? -7.082 -11.705 2.990 1.00 97.06 81 LEU A C 1
ATOM 648 O O . LEU A 1 81 ? -7.731 -12.696 3.331 1.00 97.06 81 LEU A O 1
ATOM 652 N N . LYS A 1 82 ? -7.492 -10.867 2.036 1.00 95.94 82 LYS A N 1
ATOM 653 C CA . LYS A 1 82 ? -8.694 -11.075 1.230 1.00 95.94 82 LYS A CA 1
ATOM 654 C C . LYS A 1 82 ? -8.378 -12.065 0.107 1.00 95.94 82 LYS A C 1
ATOM 656 O O . LYS A 1 82 ? -7.830 -11.691 -0.924 1.00 95.94 82 LYS A O 1
ATOM 661 N N . MET A 1 83 ? -8.666 -13.345 0.344 1.00 92.25 83 MET A N 1
ATOM 662 C CA . MET A 1 83 ? -8.263 -14.459 -0.532 1.00 92.25 83 MET A CA 1
ATOM 663 C C . MET A 1 83 ? -8.866 -14.407 -1.944 1.00 92.25 83 MET A C 1
ATOM 665 O O . MET A 1 83 ? -8.289 -14.971 -2.868 1.00 92.25 83 MET A O 1
ATOM 669 N N . ASP A 1 84 ? -10.023 -13.767 -2.099 1.00 92.38 84 ASP A N 1
ATOM 670 C CA . ASP A 1 84 ? -10.744 -13.590 -3.361 1.00 92.38 84 ASP A CA 1
ATOM 671 C C . ASP A 1 84 ? -10.294 -12.353 -4.157 1.00 92.38 84 ASP A C 1
ATOM 673 O O . ASP A 1 84 ? -10.704 -12.191 -5.304 1.00 92.38 84 ASP A O 1
ATOM 677 N N . ALA A 1 85 ? -9.440 -11.498 -3.582 1.00 95.31 85 ALA A N 1
ATOM 678 C CA . ALA A 1 85 ? -8.953 -10.292 -4.242 1.00 95.31 85 ALA A CA 1
ATOM 679 C C . ALA A 1 85 ? -7.784 -10.582 -5.207 1.00 95.31 85 ALA A C 1
ATOM 681 O O . ALA A 1 85 ? -6.982 -11.495 -4.973 1.00 95.31 85 ALA A O 1
ATOM 682 N N . PRO A 1 86 ? -7.620 -9.777 -6.272 1.00 95.81 86 PRO A N 1
ATOM 683 C CA . PRO A 1 86 ? -6.490 -9.913 -7.182 1.00 95.81 86 PRO A CA 1
ATOM 684 C C . PRO A 1 86 ? -5.151 -9.615 -6.496 1.00 95.81 86 PRO A C 1
ATOM 686 O O . PRO A 1 86 ? -5.050 -8.801 -5.579 1.00 95.81 86 PRO A O 1
ATOM 689 N N . VAL A 1 87 ? -4.087 -10.237 -7.004 1.00 96.75 87 VAL A N 1
ATOM 690 C CA . VAL A 1 87 ? -2.705 -9.975 -6.583 1.00 96.75 87 VAL A CA 1
ATOM 691 C C . VAL A 1 87 ? -1.965 -9.287 -7.720 1.00 96.75 87 VAL A C 1
ATOM 693 O O . VAL A 1 87 ? -1.948 -9.776 -8.851 1.00 96.75 87 VAL A O 1
ATOM 696 N N . PHE A 1 88 ? -1.305 -8.170 -7.424 1.00 97.38 88 PHE A N 1
ATOM 697 C CA . PHE A 1 88 ? -0.570 -7.404 -8.428 1.00 97.38 88 PHE A CA 1
ATOM 698 C C . PHE A 1 88 ? 0.934 -7.493 -8.191 1.00 97.38 88 PHE A C 1
ATOM 700 O O . PHE A 1 88 ? 1.409 -7.205 -7.099 1.00 97.38 88 PHE A O 1
ATOM 707 N N . LYS A 1 89 ? 1.716 -7.811 -9.228 1.00 96.81 89 LYS A N 1
ATOM 708 C CA . LYS A 1 89 ? 3.188 -7.709 -9.195 1.00 96.81 89 LYS A CA 1
ATOM 709 C C . LYS A 1 89 ? 3.631 -6.2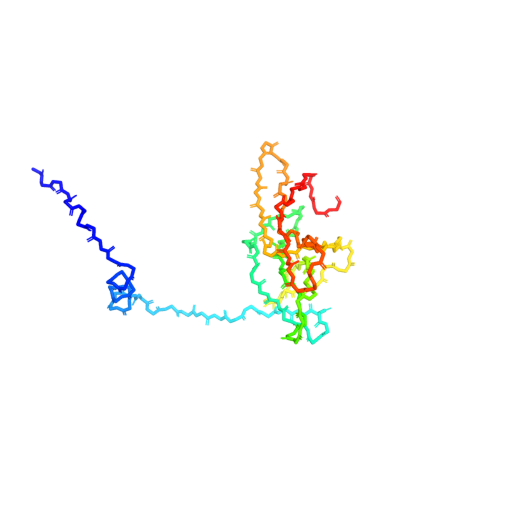43 -9.283 1.00 96.81 89 LYS A C 1
ATOM 711 O O . LYS A 1 89 ? 4.077 -5.775 -10.332 1.00 96.81 89 LYS A O 1
ATOM 716 N N . LEU A 1 90 ? 3.409 -5.521 -8.188 1.00 97.38 90 LEU A N 1
ATOM 717 C CA . LEU A 1 90 ? 3.714 -4.109 -7.972 1.00 97.38 90 LEU A CA 1
ATOM 718 C C . LEU A 1 90 ? 4.325 -3.919 -6.577 1.00 97.38 90 LEU A C 1
ATOM 720 O O . LEU A 1 90 ? 4.204 -4.778 -5.704 1.00 97.38 90 LEU A O 1
ATOM 724 N N . GLN A 1 91 ? 4.932 -2.759 -6.377 1.00 97.12 91 GLN A N 1
ATOM 725 C CA . GLN A 1 91 ? 5.421 -2.240 -5.105 1.00 97.12 91 GLN A CA 1
ATOM 726 C C . GLN A 1 91 ? 4.666 -0.958 -4.735 1.00 97.12 91 GLN A C 1
ATOM 728 O O . GLN A 1 91 ? 4.064 -0.321 -5.602 1.00 97.12 91 GLN A O 1
ATOM 733 N N . ASP A 1 92 ? 4.734 -0.587 -3.457 1.00 97.50 92 ASP A N 1
ATOM 734 C CA . ASP A 1 92 ? 4.310 0.707 -2.904 1.00 97.50 92 ASP A CA 1
ATOM 735 C C . ASP A 1 92 ? 2.923 1.170 -3.402 1.00 97.50 92 ASP A C 1
ATOM 737 O O . ASP A 1 92 ? 2.810 2.159 -4.137 1.00 97.50 92 ASP A O 1
ATOM 741 N N . PRO A 1 93 ? 1.858 0.417 -3.061 1.00 98.44 93 PRO A N 1
ATOM 742 C CA . PRO A 1 93 ? 0.518 0.696 -3.541 1.00 98.44 93 PRO A CA 1
ATOM 743 C C . PRO A 1 93 ? -0.007 2.051 -3.071 1.00 98.44 93 PRO A C 1
ATOM 745 O O . PRO A 1 93 ? 0.217 2.486 -1.942 1.00 98.44 93 PRO A O 1
ATOM 748 N N . PHE A 1 94 ? -0.808 2.679 -3.924 1.00 98.44 94 PHE A N 1
ATOM 749 C CA . PHE A 1 94 ? -1.561 3.887 -3.611 1.00 98.44 94 PHE A CA 1
ATOM 750 C C . PHE A 1 94 ? -2.966 3.811 -4.210 1.00 98.44 94 PHE A C 1
ATOM 752 O O . PHE A 1 94 ? -3.219 3.089 -5.178 1.00 98.44 94 PHE A O 1
ATOM 759 N N . ILE A 1 95 ? -3.885 4.582 -3.630 1.00 97.69 95 ILE A N 1
ATOM 760 C CA . ILE A 1 95 ? -5.273 4.672 -4.085 1.00 97.69 95 ILE A CA 1
ATOM 761 C C . ILE A 1 95 ? -5.753 6.119 -4.117 1.00 97.69 95 ILE A C 1
ATOM 763 O O . ILE A 1 95 ? -5.262 6.975 -3.381 1.00 97.69 95 ILE A O 1
ATOM 767 N N . SER A 1 96 ? -6.747 6.379 -4.959 1.00 96.81 96 SER A N 1
ATOM 768 C CA . SER A 1 96 ? -7.552 7.599 -4.962 1.00 96.81 96 SER A CA 1
ATOM 769 C C . SER A 1 96 ? -8.947 7.295 -5.509 1.00 96.81 96 SER A C 1
ATOM 771 O O . SER A 1 96 ? -9.141 6.287 -6.187 1.00 96.81 96 SER A O 1
ATOM 773 N N . ARG A 1 97 ? -9.925 8.167 -5.248 1.00 95.31 97 ARG A N 1
ATOM 774 C CA . ARG A 1 97 ? -11.231 8.125 -5.918 1.00 95.31 97 ARG A CA 1
ATOM 775 C C . ARG A 1 97 ? -11.384 9.340 -6.819 1.00 95.31 97 ARG A C 1
ATOM 777 O O . ARG A 1 97 ? -11.329 10.474 -6.350 1.00 95.31 97 ARG A O 1
ATOM 784 N N . ILE A 1 98 ? -11.591 9.105 -8.111 1.00 96.50 98 ILE A N 1
ATOM 785 C CA . ILE A 1 98 ? -11.743 10.161 -9.117 1.00 96.50 98 ILE A CA 1
ATOM 786 C C . ILE A 1 98 ? -13.037 9.902 -9.876 1.00 96.50 98 ILE A C 1
ATOM 788 O O . ILE A 1 98 ? -13.196 8.855 -10.492 1.00 96.50 98 ILE A O 1
ATOM 792 N N . LYS A 1 99 ? -13.973 10.860 -9.821 1.00 95.94 99 LYS A N 1
ATOM 793 C CA . LYS A 1 99 ? -15.299 10.756 -10.462 1.00 95.94 99 LYS A CA 1
ATOM 794 C C . LYS A 1 99 ? -16.057 9.460 -10.110 1.00 95.94 99 LYS A C 1
ATOM 796 O O . LYS A 1 99 ? -16.736 8.887 -10.950 1.00 95.94 99 LYS A O 1
ATOM 801 N N . GLY A 1 100 ? -15.939 9.011 -8.859 1.00 92.88 100 GLY A N 1
ATOM 802 C CA . GLY A 1 100 ? -16.617 7.812 -8.350 1.00 92.88 100 GLY A CA 1
ATOM 803 C C . GLY A 1 100 ? -15.861 6.499 -8.571 1.00 92.88 100 GLY A C 1
ATOM 804 O O . GLY A 1 100 ? -16.145 5.527 -7.877 1.00 92.88 100 GLY A O 1
ATOM 805 N N . GLU A 1 101 ? -14.852 6.471 -9.439 1.00 96.12 101 GLU A N 1
ATOM 806 C CA . GLU A 1 101 ? -14.048 5.272 -9.679 1.00 96.12 101 GLU A CA 1
ATOM 807 C C . GLU A 1 101 ? -12.877 5.173 -8.710 1.00 96.12 101 GLU A C 1
ATOM 809 O O . GLU A 1 101 ? -12.261 6.178 -8.339 1.00 96.12 101 GLU A O 1
ATOM 814 N N . LEU A 1 102 ? -12.555 3.941 -8.326 1.00 96.69 102 LEU A N 1
ATOM 815 C CA . LEU A 1 102 ? -11.323 3.618 -7.633 1.00 96.69 102 LEU A CA 1
ATOM 816 C C . LEU A 1 102 ? -10.174 3.673 -8.638 1.00 96.69 102 LEU A C 1
ATOM 818 O O . LEU A 1 102 ? -10.170 2.948 -9.630 1.00 96.69 102 LEU A O 1
ATOM 822 N N . ILE A 1 103 ? -9.194 4.524 -8.359 1.00 97.88 103 ILE A N 1
ATOM 823 C CA . ILE A 1 103 ? -7.901 4.538 -9.030 1.00 97.88 103 ILE A CA 1
ATOM 824 C C . ILE A 1 103 ? -6.914 3.858 -8.096 1.00 97.88 103 ILE A C 1
ATOM 826 O O . ILE A 1 103 ? -6.638 4.366 -7.011 1.00 97.88 103 ILE A O 1
ATOM 830 N N . PHE A 1 104 ? -6.389 2.720 -8.523 1.00 98.12 104 PHE A N 1
ATOM 831 C CA . PHE A 1 104 ? -5.385 1.948 -7.800 1.00 98.12 104 PHE A CA 1
ATOM 832 C C . PHE A 1 104 ? -4.087 1.948 -8.599 1.00 98.12 104 PHE A C 1
ATOM 834 O O . PHE A 1 104 ? -4.107 1.861 -9.825 1.00 98.12 104 PHE A O 1
ATOM 841 N N . GLY A 1 105 ? -2.946 2.033 -7.933 1.00 98.19 105 GLY A N 1
ATOM 842 C CA . GLY A 1 105 ? -1.670 1.958 -8.621 1.00 98.19 105 GLY A CA 1
ATOM 843 C C . GLY A 1 105 ? -0.529 1.530 -7.726 1.00 98.19 105 GLY A C 1
ATOM 844 O O . GLY A 1 105 ? -0.684 1.347 -6.522 1.00 98.19 105 GLY A O 1
ATOM 845 N N . GLY A 1 106 ? 0.624 1.358 -8.359 1.00 98.38 106 GLY A N 1
ATOM 846 C CA . GLY A 1 106 ? 1.870 0.978 -7.711 1.00 98.38 106 GLY A CA 1
ATOM 847 C C . GLY A 1 106 ? 3.027 0.992 -8.703 1.00 98.38 106 GLY A C 1
ATOM 848 O O . GLY A 1 106 ? 2.856 1.269 -9.896 1.00 98.38 106 GLY A O 1
ATOM 849 N N . VAL A 1 107 ? 4.222 0.689 -8.216 1.00 97.69 107 VAL A N 1
ATOM 850 C CA . VAL A 1 107 ? 5.455 0.683 -9.005 1.00 97.69 107 VAL A CA 1
ATOM 851 C C . VAL A 1 107 ? 5.718 -0.720 -9.547 1.00 97.69 107 VAL A C 1
ATOM 853 O O . VAL A 1 107 ? 5.817 -1.679 -8.790 1.00 97.69 107 VAL A O 1
ATOM 856 N N . LYS A 1 108 ? 5.855 -0.856 -10.868 1.00 96.31 108 LYS A N 1
ATOM 857 C CA . LYS A 1 108 ? 6.302 -2.093 -11.517 1.00 96.31 108 LYS A CA 1
ATOM 858 C C . LYS A 1 108 ? 7.787 -1.998 -11.837 1.00 96.31 108 LYS A C 1
ATOM 860 O O . LYS A 1 108 ? 8.176 -1.127 -12.619 1.00 96.31 108 LYS A O 1
ATOM 865 N N . THR A 1 109 ? 8.584 -2.918 -11.307 1.00 92.31 109 THR A N 1
ATOM 866 C CA . THR A 1 109 ? 9.984 -3.104 -11.703 1.00 92.31 109 THR A CA 1
ATOM 867 C C . THR A 1 109 ? 10.084 -4.032 -12.917 1.00 92.31 109 THR A C 1
ATOM 869 O O . THR A 1 109 ? 9.212 -4.868 -13.169 1.00 92.31 109 THR A O 1
ATOM 872 N N . TYR A 1 110 ? 11.118 -3.846 -13.732 1.00 90.56 110 TYR A N 1
ATOM 873 C CA . TYR A 1 110 ? 11.423 -4.702 -14.877 1.00 90.56 110 TYR A CA 1
ATOM 874 C C . TYR A 1 110 ? 12.930 -4.677 -15.171 1.00 90.56 110 TYR A C 1
ATOM 876 O O . TYR A 1 110 ? 13.577 -3.668 -14.885 1.00 90.56 110 TYR A O 1
ATOM 884 N N . PRO A 1 111 ? 13.510 -5.743 -15.750 1.00 89.50 111 PRO A N 1
ATOM 885 C CA . PRO A 1 111 ? 14.909 -5.728 -16.171 1.00 89.50 111 PRO A CA 1
ATOM 886 C C . PRO A 1 111 ? 15.167 -4.581 -17.151 1.00 89.50 111 PRO A C 1
ATOM 888 O O . PRO A 1 111 ? 14.439 -4.436 -18.135 1.00 89.50 111 PRO A O 1
ATOM 891 N N . TYR A 1 112 ? 16.183 -3.761 -16.888 1.00 88.00 112 TYR A N 1
ATOM 892 C CA . TYR A 1 112 ? 16.523 -2.622 -17.734 1.00 88.00 112 TYR A CA 1
ATOM 893 C C . TYR A 1 112 ? 17.902 -2.787 -18.365 1.00 88.00 112 TYR A C 1
ATOM 895 O O . TYR A 1 112 ? 18.931 -2.839 -17.691 1.00 88.00 112 TYR A O 1
ATOM 903 N N . GLY A 1 113 ? 17.912 -2.833 -19.696 1.00 84.31 113 GLY A N 1
ATOM 904 C CA . GLY A 1 113 ? 19.110 -3.120 -20.475 1.00 84.31 113 GLY A CA 1
ATOM 905 C C . GLY A 1 113 ? 19.561 -4.578 -20.348 1.00 84.31 113 GLY A C 1
ATOM 906 O O . GLY A 1 113 ? 18.805 -5.460 -19.952 1.00 84.31 113 GLY A O 1
ATOM 907 N N . CYS A 1 114 ? 20.812 -4.831 -20.725 1.00 78.06 114 CYS A N 1
ATOM 908 C CA . CYS A 1 114 ? 21.412 -6.167 -20.777 1.00 78.06 114 CYS A CA 1
ATOM 909 C C . CYS A 1 114 ? 22.282 -6.514 -19.554 1.00 78.06 114 CYS A C 1
ATOM 911 O O . CYS A 1 114 ? 22.855 -7.600 -19.501 1.00 78.06 114 CYS A O 1
ATOM 913 N N . LYS A 1 115 ? 22.398 -5.616 -18.565 1.00 76.44 115 LYS A N 1
ATOM 914 C CA . LYS A 1 115 ? 23.171 -5.861 -17.338 1.00 76.44 115 LYS A CA 1
ATOM 915 C C . LYS A 1 115 ? 22.282 -6.484 -16.264 1.00 76.44 115 LYS A C 1
ATOM 917 O O . LYS A 1 115 ? 21.277 -5.897 -15.873 1.00 76.44 115 LYS A O 1
ATOM 922 N N . SER A 1 116 ? 22.695 -7.644 -15.758 1.00 77.56 116 SER A N 1
ATOM 923 C CA . SER A 1 116 ? 22.065 -8.266 -14.590 1.00 77.56 116 SER A CA 1
ATOM 924 C C . SER A 1 116 ? 22.089 -7.309 -13.391 1.00 77.56 116 SER A C 1
ATOM 926 O O . SER A 1 116 ? 23.095 -6.639 -13.157 1.00 77.56 116 SER A O 1
ATOM 928 N N . GLY A 1 117 ? 20.979 -7.228 -12.655 1.00 79.25 117 GLY A N 1
ATOM 929 C CA . GLY A 1 117 ? 20.838 -6.394 -11.454 1.00 79.25 117 GLY A CA 1
ATOM 930 C C . GLY A 1 117 ? 20.415 -4.940 -11.689 1.00 79.25 117 GLY A C 1
ATOM 931 O O . GLY A 1 117 ? 20.171 -4.229 -10.719 1.00 79.25 117 GLY A O 1
ATOM 932 N N . VAL A 1 118 ? 20.280 -4.480 -12.939 1.00 84.19 118 VAL A N 1
ATOM 933 C CA . VAL A 1 118 ? 19.732 -3.146 -13.228 1.00 84.19 118 VAL A CA 1
ATOM 934 C C . VAL A 1 118 ? 18.231 -3.259 -13.484 1.00 84.19 118 VAL A C 1
ATOM 936 O O . VAL A 1 118 ? 17.798 -3.882 -14.455 1.00 84.19 118 VAL A O 1
ATOM 939 N N . LEU A 1 119 ? 17.433 -2.645 -12.611 1.00 88.31 119 LEU A N 1
ATOM 940 C CA . LEU A 1 119 ? 15.981 -2.590 -12.746 1.00 88.31 119 LEU A CA 1
ATOM 941 C C . LEU A 1 119 ? 15.533 -1.198 -13.191 1.00 88.31 119 LEU A C 1
ATOM 943 O O . LEU A 1 119 ? 15.930 -0.178 -12.631 1.00 88.31 119 LEU A O 1
ATOM 947 N N . GLY A 1 120 ? 14.675 -1.173 -14.201 1.00 92.25 120 GLY A N 1
ATOM 948 C CA . GLY A 1 120 ? 13.851 -0.026 -14.540 1.00 92.25 120 GLY A CA 1
ATOM 949 C C . GLY A 1 120 ? 12.548 -0.100 -13.759 1.00 92.25 120 GLY A C 1
ATOM 950 O O . GLY A 1 120 ? 12.135 -1.170 -13.306 1.00 92.25 120 GLY A O 1
ATOM 951 N N . TYR A 1 121 ? 11.877 1.035 -13.618 1.00 95.06 121 TYR A N 1
ATOM 952 C CA . TYR A 1 121 ? 10.581 1.098 -12.961 1.00 95.06 121 TYR A CA 1
ATOM 953 C C . TYR A 1 121 ? 9.610 1.972 -13.744 1.00 95.06 121 TYR A C 1
ATOM 955 O O . TYR A 1 121 ? 9.999 2.849 -14.516 1.00 95.06 121 TYR A O 1
ATOM 963 N N . LYS A 1 122 ? 8.321 1.695 -13.576 1.00 96.81 122 LYS A N 1
ATOM 964 C CA . LYS A 1 122 ? 7.235 2.543 -14.065 1.00 96.81 122 LYS A CA 1
ATOM 965 C C . LYS A 1 122 ? 6.039 2.448 -13.135 1.00 96.81 122 LYS A C 1
ATOM 967 O O . LYS A 1 122 ? 5.749 1.376 -12.607 1.00 96.81 122 LYS A O 1
ATOM 972 N N . THR A 1 123 ? 5.325 3.551 -12.977 1.00 98.25 123 THR A N 1
ATOM 973 C CA . THR A 1 123 ? 4.060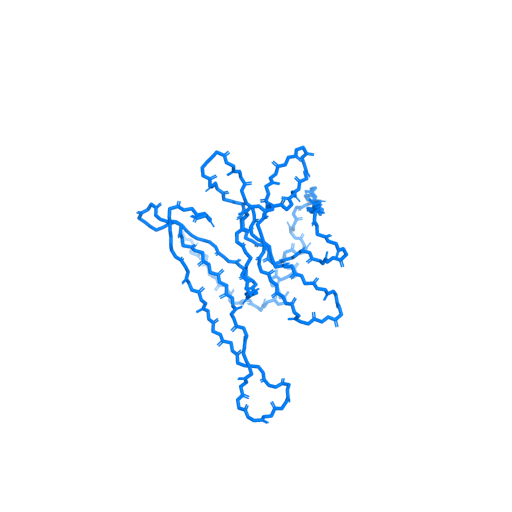 3.556 -12.243 1.00 98.25 123 THR A CA 1
ATOM 974 C C . THR A 1 123 ? 2.959 2.983 -13.123 1.00 98.25 123 THR A C 1
ATOM 976 O O . THR A 1 123 ? 2.802 3.390 -14.275 1.00 98.25 123 THR A O 1
ATOM 979 N N . ILE A 1 124 ? 2.203 2.031 -12.585 1.00 98.31 124 ILE A N 1
ATOM 980 C CA . ILE A 1 124 ? 1.028 1.452 -13.233 1.00 98.31 124 ILE A CA 1
ATOM 981 C C . ILE A 1 124 ? -0.219 1.965 -12.529 1.00 98.31 124 ILE A C 1
ATOM 983 O O . ILE A 1 124 ? -0.255 2.035 -11.302 1.00 98.31 124 ILE A O 1
ATOM 987 N N . PHE A 1 125 ? -1.235 2.289 -13.323 1.00 98.06 125 PHE A N 1
ATOM 988 C CA . PHE A 1 125 ? -2.547 2.707 -12.855 1.00 98.06 125 PHE A CA 1
ATOM 989 C C . PHE A 1 125 ? -3.608 1.743 -13.378 1.00 98.06 125 PHE A C 1
ATOM 991 O O . PHE A 1 125 ? -3.614 1.390 -14.557 1.00 98.06 125 PHE A O 1
ATOM 998 N N . TYR A 1 126 ? -4.517 1.370 -12.492 1.00 97.50 126 TYR A N 1
ATOM 999 C CA . TYR A 1 126 ? -5.744 0.637 -12.748 1.00 97.50 126 TYR A CA 1
ATOM 1000 C C . TYR A 1 126 ? -6.918 1.526 -12.347 1.00 97.50 126 TYR A C 1
ATOM 1002 O O . TYR A 1 126 ? -6.795 2.385 -11.469 1.00 97.50 126 TYR A O 1
ATOM 1010 N N . ARG A 1 127 ? -8.063 1.313 -12.991 1.00 96.69 127 ARG A N 1
ATOM 1011 C CA . ARG A 1 127 ? -9.320 1.975 -12.645 1.00 96.69 127 ARG A CA 1
ATOM 1012 C C . ARG A 1 127 ? -10.464 0.975 -12.662 1.00 96.69 127 ARG A C 1
ATOM 1014 O O . ARG A 1 127 ? -10.463 0.081 -13.504 1.00 96.69 127 ARG A O 1
ATOM 1021 N N . GLY A 1 128 ? -11.430 1.160 -11.775 1.00 95.19 128 GLY A N 1
ATOM 1022 C CA . GLY A 1 128 ? -12.617 0.317 -11.703 1.00 95.19 128 GLY A CA 1
ATOM 1023 C C . GLY A 1 128 ? -13.620 0.811 -10.668 1.00 95.19 128 GLY A C 1
ATOM 1024 O O . GLY A 1 128 ? -13.413 1.832 -10.008 1.00 95.19 128 GLY A O 1
ATOM 1025 N N . SER A 1 129 ? -14.721 0.081 -10.521 1.00 93.75 129 SER A N 1
ATOM 1026 C CA . SER A 1 129 ? -15.722 0.336 -9.478 1.00 93.75 129 SER A CA 1
ATOM 1027 C C . SER A 1 129 ? -15.232 -0.056 -8.082 1.00 93.75 129 SER A C 1
ATOM 1029 O O . SER A 1 129 ? -15.647 0.566 -7.104 1.00 93.75 129 SER A O 1
ATOM 1031 N N . GLY A 1 130 ? -14.333 -1.038 -8.003 1.00 92.81 130 GLY A N 1
ATOM 1032 C CA . GLY A 1 130 ? -13.752 -1.551 -6.767 1.00 92.81 130 GLY A CA 1
ATOM 1033 C C . GLY A 1 130 ? -12.496 -2.377 -7.027 1.00 92.81 130 GLY A C 1
ATOM 1034 O O . GLY A 1 130 ? -11.854 -2.202 -8.066 1.00 92.81 130 GLY A O 1
ATOM 1035 N N . ILE A 1 131 ? -12.123 -3.240 -6.082 1.00 91.69 131 ILE A N 1
ATOM 1036 C CA . ILE A 1 131 ? -10.905 -4.064 -6.199 1.00 91.69 131 ILE A CA 1
ATOM 1037 C C . ILE A 1 131 ? -11.099 -5.356 -7.007 1.00 91.69 131 ILE A C 1
ATOM 1039 O O . ILE A 1 131 ? -10.099 -5.990 -7.335 1.00 91.69 131 ILE A O 1
ATOM 1043 N N . ASN A 1 132 ? -12.345 -5.726 -7.321 1.00 82.62 132 ASN A N 1
ATOM 1044 C CA . ASN A 1 132 ? -12.725 -6.931 -8.068 1.00 82.62 132 ASN A CA 1
ATOM 1045 C C . ASN A 1 132 ? -13.190 -6.606 -9.491 1.00 82.62 132 ASN A C 1
ATOM 1047 O O . ASN A 1 132 ? -13.849 -5.553 -9.667 1.00 82.62 132 ASN A O 1
#

Radius of gyration: 19.21 Å; chains: 1; bounding box: 42×60×44 Å

pLDDT: mean 91.4, std 10.54, range [37.66, 98.44]

Secondary structure (DSSP, 8-state):
----------HHHHHHHHHHHPPP----PPPEESSSS-EEESPPPPEEETTEEEEEEEEE-TTS---EEEEEEEETTEEEE-TTS--BS-EEEEEEEETTEEEEEEEEEEE-SSSTT-EEEEEEEEEESS--